Protein AF-A0A6N6Z6M8-F1 (afdb_monomer_lite)

pLDDT: mean 75.83, std 12.69, range [52.81, 93.56]

Secondary structure (DSSP, 8-state):
-HHHHHHHHHHHHHHHHHHHHHHHHHHTTGGGSTT--TT-EEEEETTEEEEE-HHHHHHHHHHHHHHHHHHT-

Sequence (73 aa):
MDSLGKTLVVAGLLLTGVGLIVWLLGGRGWLNWFGHLPGDIRVEGERGGFYFPLTTCIVISVALSLLMWLFRR

Radius of gyration: 17.79 Å; chains: 1; bounding box: 44×29×42 Å

Foldseek 3Di:
DVVVVVVVVVVVVVVVVVVVCCCVCVVVCVCVCVQVPPPFDWDDDPVDIDTHRPVNVVVVVVVVVVVVVVVVD

Structure (mmCIF, N/CA/C/O backbone):
data_AF-A0A6N6Z6M8-F1
#
_entry.id   AF-A0A6N6Z6M8-F1
#
loop_
_atom_site.group_PDB
_atom_site.id
_atom_site.type_symbol
_atom_site.label_atom_id
_atom_site.label_alt_id
_atom_site.label_comp_id
_atom_site.label_asym_id
_atom_site.label_entity_id
_atom_site.label_seq_id
_atom_site.pdbx_PDB_ins_code
_atom_site.Cartn_x
_atom_site.Cartn_y
_atom_site.Cartn_z
_atom_site.occupancy
_atom_site.B_iso_or_equiv
_atom_site.auth_seq_id
_atom_site.auth_comp_id
_atom_site.auth_asym_id
_atom_site.auth_atom_id
_atom_site.pdbx_PDB_model_num
ATOM 1 N N . MET A 1 1 ? 26.606 5.226 -14.423 1.00 56.12 1 MET A N 1
ATOM 2 C CA . MET A 1 1 ? 25.656 6.360 -14.325 1.00 56.12 1 MET A CA 1
ATOM 3 C C . MET A 1 1 ? 24.375 6.069 -15.107 1.00 56.12 1 MET A C 1
ATOM 5 O O . MET A 1 1 ? 23.304 6.324 -14.573 1.00 56.12 1 MET A O 1
ATOM 9 N N . ASP A 1 2 ? 24.456 5.414 -16.271 1.00 69.31 2 ASP A N 1
ATOM 10 C CA . ASP A 1 2 ? 23.285 4.968 -17.056 1.00 69.31 2 ASP A CA 1
ATOM 11 C C . ASP A 1 2 ? 22.319 4.027 -16.325 1.00 69.31 2 ASP A C 1
ATOM 13 O O . ASP A 1 2 ? 21.104 4.135 -16.485 1.00 69.31 2 ASP A O 1
ATOM 17 N N . SER A 1 3 ? 22.835 3.103 -15.510 1.00 79.00 3 SER A N 1
ATOM 18 C CA . SER A 1 3 ? 22.005 2.181 -14.727 1.00 79.00 3 SER A CA 1
ATOM 19 C C . SER A 1 3 ? 21.169 2.920 -13.683 1.00 79.00 3 SER A C 1
ATOM 21 O O . SER A 1 3 ? 19.970 2.698 -13.601 1.00 79.00 3 SER A O 1
ATOM 23 N N . LEU A 1 4 ? 21.777 3.859 -12.952 1.00 90.62 4 LEU A N 1
ATOM 24 C CA . LEU A 1 4 ? 21.093 4.690 -11.957 1.00 90.62 4 LEU A CA 1
ATOM 25 C C . LEU A 1 4 ? 19.988 5.551 -12.578 1.00 90.62 4 LEU A C 1
ATOM 27 O O . LEU A 1 4 ? 18.891 5.611 -12.028 1.00 90.62 4 LEU A O 1
ATOM 31 N N . GLY A 1 5 ? 20.247 6.164 -13.739 1.00 89.75 5 GLY A N 1
ATOM 32 C CA . GLY A 1 5 ? 19.240 6.947 -14.462 1.00 89.75 5 GLY A CA 1
ATOM 33 C C . GLY A 1 5 ? 18.033 6.102 -14.876 1.00 89.75 5 GLY A C 1
ATOM 34 O O . GLY A 1 5 ? 16.893 6.484 -14.619 1.00 89.75 5 GLY A O 1
ATOM 35 N N . LYS A 1 6 ? 18.270 4.908 -15.434 1.00 87.69 6 LYS A N 1
ATOM 36 C CA . LYS A 1 6 ? 17.192 3.968 -15.785 1.00 87.69 6 LYS A CA 1
ATOM 37 C C . LYS A 1 6 ? 16.402 3.513 -14.557 1.00 87.69 6 LYS A C 1
ATOM 39 O O . LYS A 1 6 ? 15.175 3.498 -14.609 1.00 87.69 6 LYS A O 1
ATOM 44 N N . THR A 1 7 ? 17.072 3.200 -13.447 1.00 91.81 7 THR A N 1
ATOM 45 C CA . THR A 1 7 ? 16.399 2.796 -12.203 1.00 91.81 7 THR A CA 1
ATOM 46 C C . THR A 1 7 ? 15.516 3.912 -11.649 1.00 91.81 7 THR A C 1
ATOM 48 O O . THR A 1 7 ? 14.387 3.643 -11.249 1.00 91.81 7 THR A O 1
ATOM 51 N N . LEU A 1 8 ? 15.982 5.166 -11.676 1.00 92.50 8 LEU A N 1
ATOM 52 C CA . LEU A 1 8 ? 15.192 6.321 -11.236 1.00 92.50 8 LEU A CA 1
ATOM 53 C C . LEU A 1 8 ? 13.952 6.539 -12.110 1.00 92.50 8 LEU A C 1
ATOM 55 O O . LEU A 1 8 ? 12.874 6.794 -11.580 1.00 92.50 8 LEU A O 1
ATOM 59 N N . VAL A 1 9 ? 14.080 6.384 -13.431 1.00 93.56 9 VAL A N 1
ATOM 60 C CA . VAL A 1 9 ? 12.943 6.495 -14.359 1.00 93.56 9 VAL A CA 1
ATOM 61 C C . VAL A 1 9 ? 11.908 5.399 -14.096 1.00 93.56 9 VAL A C 1
ATOM 63 O O . VAL A 1 9 ? 10.720 5.696 -13.988 1.00 93.56 9 VAL A O 1
ATOM 66 N N . VAL A 1 10 ? 12.343 4.145 -13.934 1.00 91.81 10 VAL A N 1
ATOM 67 C CA . VAL A 1 10 ? 11.442 3.018 -13.636 1.00 91.81 10 VAL A CA 1
ATOM 68 C C . VAL A 1 10 ? 10.760 3.198 -12.277 1.00 91.81 10 VAL A C 1
ATOM 70 O O . VAL A 1 10 ? 9.550 3.010 -12.173 1.00 91.81 10 VAL A O 1
ATOM 73 N N . ALA A 1 11 ? 11.504 3.609 -11.248 1.00 90.88 11 ALA A N 1
ATOM 74 C CA . ALA A 1 11 ? 10.953 3.869 -9.920 1.00 90.88 11 ALA A CA 1
ATOM 75 C C . ALA A 1 11 ? 9.933 5.018 -9.934 1.00 90.88 11 ALA A C 1
ATOM 77 O O . ALA A 1 11 ? 8.877 4.902 -9.314 1.00 90.88 11 ALA A O 1
ATOM 78 N N . GLY A 1 12 ? 10.211 6.093 -10.680 1.00 93.44 12 GLY A N 1
ATOM 79 C CA . GLY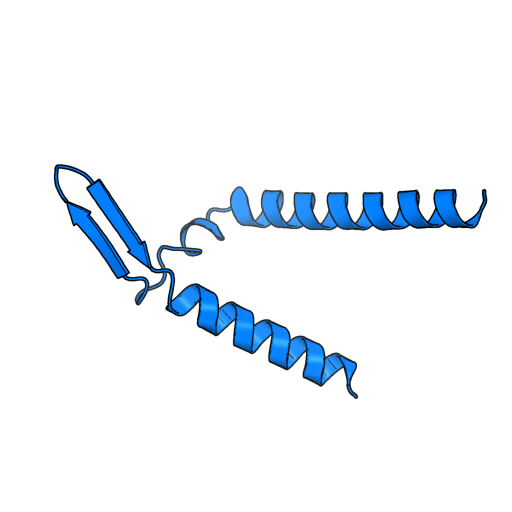 A 1 12 ? 9.281 7.205 -10.873 1.00 93.44 12 GLY A CA 1
ATOM 80 C C . GLY A 1 12 ? 7.983 6.761 -11.547 1.00 93.44 12 GLY A C 1
ATOM 81 O O . GLY A 1 12 ? 6.904 7.036 -11.033 1.00 93.44 12 GLY A O 1
ATOM 82 N N . LEU A 1 13 ? 8.081 5.993 -12.636 1.00 92.25 13 LEU A N 1
ATOM 83 C CA . LEU A 1 13 ? 6.923 5.421 -13.334 1.00 92.25 13 LEU A CA 1
ATOM 84 C C . LEU A 1 13 ? 6.078 4.518 -12.428 1.00 92.25 13 LEU A C 1
ATOM 86 O O . LEU A 1 13 ? 4.851 4.624 -12.434 1.00 92.25 13 LEU A O 1
ATOM 90 N N . LEU A 1 14 ? 6.719 3.666 -11.624 1.00 90.69 14 LEU A N 1
ATOM 91 C CA . LEU A 1 14 ? 6.026 2.815 -10.654 1.00 90.69 14 LEU A CA 1
ATOM 92 C C . LEU A 1 14 ? 5.305 3.644 -9.588 1.00 90.69 14 LEU A C 1
ATOM 94 O O . LEU A 1 14 ? 4.131 3.397 -9.323 1.00 90.69 14 LEU A O 1
ATOM 98 N N . LEU A 1 15 ? 5.970 4.649 -9.012 1.00 89.62 15 LEU A N 1
ATOM 99 C CA . LEU A 1 15 ? 5.366 5.541 -8.020 1.00 89.62 15 LEU A CA 1
ATOM 100 C C . LEU A 1 15 ? 4.179 6.317 -8.594 1.00 89.62 15 LEU A C 1
ATOM 102 O O . LEU A 1 15 ? 3.137 6.400 -7.947 1.00 89.62 15 LEU A O 1
ATOM 106 N N . THR A 1 16 ? 4.300 6.840 -9.815 1.00 89.94 16 THR A N 1
ATOM 107 C CA . THR A 1 16 ? 3.190 7.506 -10.504 1.00 89.94 16 THR A CA 1
ATOM 108 C C . THR A 1 16 ? 2.038 6.539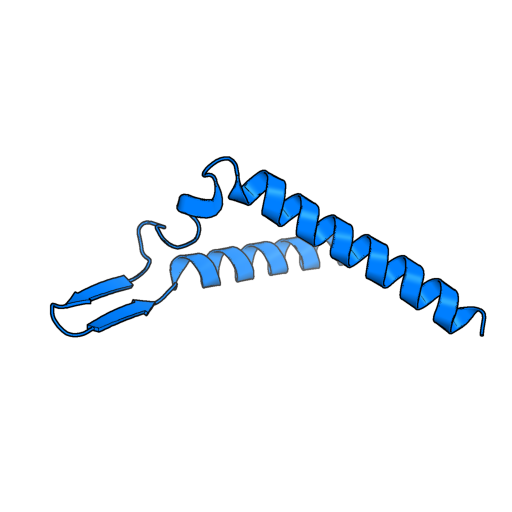 -10.756 1.00 89.94 16 THR A C 1
ATOM 110 O O . THR A 1 16 ? 0.894 6.893 -10.492 1.00 89.94 16 THR A O 1
ATOM 113 N N . GLY A 1 17 ? 2.319 5.310 -11.201 1.00 88.81 17 GLY A N 1
ATOM 114 C CA . GLY A 1 17 ? 1.302 4.277 -11.399 1.00 88.81 17 GLY A CA 1
ATOM 115 C C . GLY A 1 17 ? 0.551 3.941 -10.110 1.00 88.81 17 GLY A C 1
ATOM 116 O O . GLY A 1 17 ? -0.678 3.954 -10.094 1.00 88.81 17 GLY A O 1
ATOM 117 N N . VAL A 1 18 ? 1.275 3.723 -9.007 1.00 83.19 18 VAL A N 1
ATOM 118 C CA . VAL A 1 18 ? 0.682 3.487 -7.680 1.00 83.19 18 VAL A CA 1
ATOM 119 C C . VAL A 1 18 ? -0.145 4.691 -7.229 1.00 83.19 18 VAL A C 1
ATOM 121 O O . VAL A 1 18 ? -1.285 4.518 -6.807 1.00 83.19 18 VAL A O 1
ATOM 124 N N . GLY A 1 19 ? 0.382 5.911 -7.364 1.00 80.69 19 GLY A N 1
ATOM 125 C CA . GLY A 1 19 ? -0.336 7.138 -7.015 1.00 80.69 19 GLY A CA 1
ATOM 126 C C . GLY A 1 19 ? -1.620 7.322 -7.825 1.00 80.69 19 GLY A C 1
ATOM 127 O O . GLY A 1 19 ? -2.644 7.705 -7.266 1.00 80.69 19 GLY A O 1
ATOM 128 N N . LEU A 1 20 ? -1.601 6.981 -9.115 1.00 81.81 20 LEU A N 1
ATOM 129 C CA . LEU A 1 20 ? -2.767 7.059 -9.993 1.00 81.81 20 LEU A CA 1
ATOM 130 C C . LEU A 1 20 ? -3.825 6.016 -9.621 1.00 81.81 20 LEU A C 1
ATOM 132 O O . LEU A 1 20 ? -5.011 6.334 -9.582 1.00 81.81 20 LEU A O 1
ATOM 136 N N . ILE A 1 21 ? -3.400 4.793 -9.298 1.00 79.25 21 ILE A N 1
ATOM 137 C CA . ILE A 1 21 ? -4.278 3.738 -8.783 1.00 79.25 21 ILE A CA 1
ATOM 138 C C . ILE A 1 21 ? -4.925 4.203 -7.476 1.00 79.25 21 ILE A C 1
ATOM 140 O O . ILE A 1 21 ? -6.145 4.176 -7.357 1.00 79.25 21 ILE A O 1
ATOM 144 N N . VAL A 1 22 ? -4.144 4.709 -6.521 1.00 75.00 22 VAL A N 1
ATOM 145 C CA . VAL A 1 22 ? -4.674 5.214 -5.245 1.00 75.00 22 VAL A CA 1
ATOM 146 C C . VAL A 1 22 ? -5.614 6.401 -5.458 1.00 75.00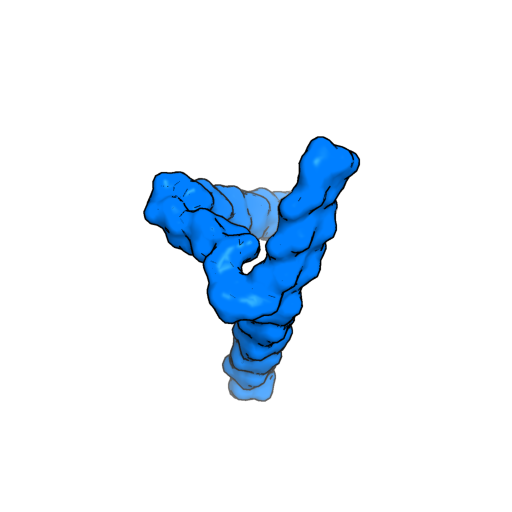 22 VAL A C 1
ATOM 148 O O . VAL A 1 22 ? -6.663 6.457 -4.826 1.00 75.00 22 VAL A O 1
ATOM 151 N N . TRP A 1 23 ? -5.301 7.323 -6.366 1.00 73.25 23 TRP A N 1
ATOM 152 C CA . TRP A 1 23 ? -6.147 8.481 -6.656 1.00 73.25 23 TRP A CA 1
ATOM 153 C C . TRP A 1 23 ? -7.476 8.085 -7.314 1.00 73.25 23 TRP A C 1
ATOM 155 O O . TRP A 1 23 ? -8.542 8.510 -6.862 1.00 73.25 23 TRP A O 1
ATOM 165 N N . LEU A 1 24 ? -7.435 7.221 -8.332 1.00 70.81 24 LEU A N 1
ATOM 166 C CA . LEU A 1 24 ? -8.623 6.766 -9.060 1.00 70.81 24 LEU A CA 1
ATOM 167 C C . LEU A 1 24 ? -9.504 5.831 -8.222 1.00 70.81 24 LEU A C 1
ATOM 169 O O . LEU A 1 24 ? -10.730 5.916 -8.297 1.00 70.81 24 LEU A O 1
ATOM 173 N N . LEU A 1 25 ? -8.901 4.950 -7.420 1.00 64.12 25 LEU A N 1
ATOM 174 C CA . LEU A 1 25 ? -9.625 4.026 -6.544 1.00 64.12 25 LEU A CA 1
ATOM 175 C C . LEU A 1 25 ? -10.089 4.709 -5.244 1.00 64.12 25 LEU A C 1
ATOM 177 O O . LEU A 1 25 ? -11.170 4.402 -4.736 1.00 64.12 25 LEU A O 1
ATOM 181 N N . GLY A 1 26 ? -9.299 5.652 -4.725 1.00 60.47 26 GLY A N 1
ATOM 182 C CA . GLY A 1 26 ? -9.559 6.414 -3.501 1.00 60.47 26 GLY A CA 1
ATOM 183 C C . GLY A 1 26 ? -10.633 7.486 -3.667 1.00 60.47 26 GLY A C 1
ATOM 184 O O . GLY A 1 26 ? -11.526 7.587 -2.831 1.00 60.47 26 GLY A O 1
ATOM 185 N N . GLY A 1 27 ? -10.610 8.245 -4.768 1.00 57.75 27 GLY A N 1
ATOM 186 C CA . GLY A 1 27 ? -11.568 9.332 -5.010 1.00 57.75 27 GLY A CA 1
ATOM 187 C C . GLY A 1 27 ? -12.980 8.871 -5.387 1.00 57.75 27 GLY A C 1
ATOM 188 O O . GLY A 1 27 ? -13.935 9.627 -5.237 1.00 57.75 27 GLY A O 1
ATOM 189 N N . ARG A 1 28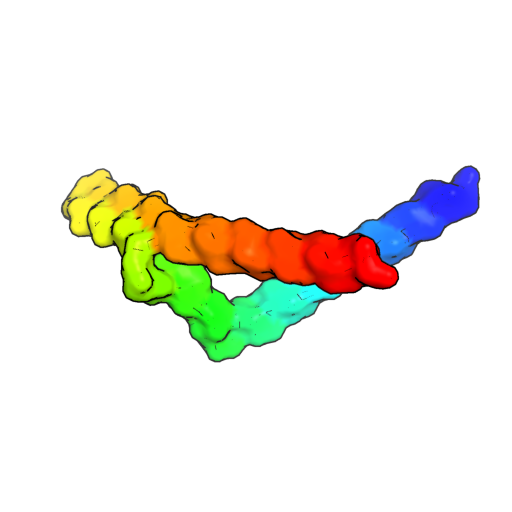 ? -13.141 7.627 -5.859 1.00 56.38 28 ARG A N 1
ATOM 190 C CA . ARG A 1 28 ? -14.422 7.104 -6.373 1.00 56.38 28 ARG A CA 1
ATOM 191 C C . ARG A 1 28 ? -15.251 6.341 -5.333 1.00 56.38 28 ARG A C 1
ATOM 193 O O . ARG A 1 28 ? -16.263 5.746 -5.685 1.00 56.38 28 ARG A O 1
ATOM 200 N N . GLY A 1 29 ? -14.817 6.317 -4.070 1.00 53.69 29 GLY A N 1
ATOM 201 C CA . GLY A 1 29 ? -15.477 5.561 -2.999 1.00 53.69 29 GLY A CA 1
ATOM 202 C C . GLY A 1 29 ? -15.286 4.041 -3.087 1.00 53.69 29 GLY A C 1
ATOM 203 O O . GLY A 1 29 ? -15.812 3.313 -2.252 1.00 53.69 29 GLY A O 1
ATOM 204 N N . TRP A 1 30 ? -14.501 3.541 -4.048 1.00 53.44 30 TRP A N 1
ATOM 205 C CA . TRP A 1 30 ? -14.247 2.105 -4.189 1.00 53.44 30 TRP A CA 1
ATOM 206 C C . TRP A 1 30 ? -13.335 1.579 -3.066 1.00 53.44 30 TRP A C 1
ATOM 208 O O . TRP A 1 30 ? -13.535 0.476 -2.563 1.00 53.44 30 TRP A O 1
ATOM 218 N N . LEU A 1 31 ? -12.413 2.419 -2.584 1.00 53.34 31 LEU A N 1
ATOM 219 C CA . LEU A 1 31 ? -11.586 2.162 -1.398 1.00 53.34 31 LEU A CA 1
ATOM 220 C C . LEU A 1 31 ? -12.340 2.302 -0.066 1.00 53.34 31 LEU A C 1
ATOM 222 O O . LEU A 1 31 ? -11.809 1.892 0.956 1.00 53.34 31 LEU A O 1
ATOM 226 N N . ASN A 1 32 ? -13.578 2.809 -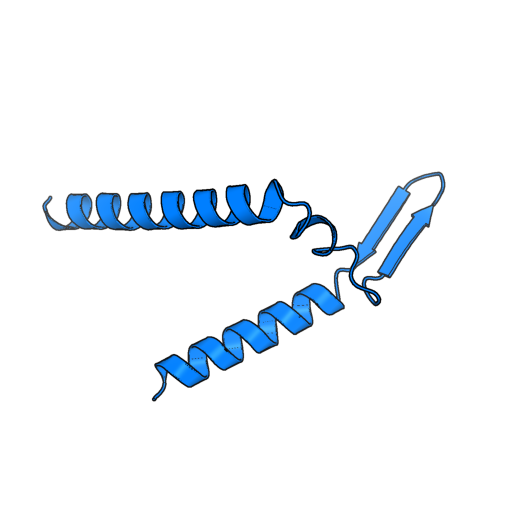0.055 1.00 55.97 32 ASN A N 1
ATOM 227 C CA . ASN A 1 32 ? -14.385 2.852 1.171 1.00 55.97 32 ASN A CA 1
ATOM 228 C C . ASN A 1 32 ? -14.788 1.433 1.628 1.00 55.97 32 ASN A C 1
ATOM 230 O O . ASN A 1 32 ? -14.979 1.196 2.815 1.00 55.97 32 ASN A O 1
ATOM 234 N N . TRP A 1 33 ? -14.847 0.476 0.691 1.00 54.03 33 TRP A N 1
ATOM 235 C CA . TRP A 1 33 ? -15.016 -0.959 0.953 1.00 54.03 33 TRP A CA 1
ATOM 236 C C . TRP A 1 33 ? -13.709 -1.629 1.412 1.00 54.03 33 TRP A C 1
ATOM 238 O O . TRP A 1 33 ? -13.740 -2.662 2.077 1.00 54.03 33 TRP A O 1
ATOM 248 N N . PHE A 1 34 ? -12.550 -1.050 1.081 1.00 55.50 34 PHE A N 1
ATOM 249 C CA . PHE A 1 34 ? -11.238 -1.567 1.464 1.00 55.50 34 PHE A CA 1
ATOM 250 C C . PHE A 1 34 ? -10.996 -1.259 2.947 1.00 55.50 34 PHE A C 1
ATOM 252 O O . PHE A 1 34 ? -10.474 -0.216 3.330 1.00 55.50 34 PHE A O 1
ATOM 259 N N . GLY A 1 35 ? -11.488 -2.178 3.773 1.00 54.22 35 GLY A N 1
ATOM 260 C CA . GLY A 1 35 ? -11.535 -2.113 5.226 1.00 54.22 35 GLY A CA 1
ATOM 261 C C . GLY A 1 35 ? -12.921 -1.963 5.857 1.00 54.22 35 GLY A C 1
ATOM 262 O O . GLY A 1 35 ? -13.041 -1.896 7.078 1.00 54.22 35 GLY A O 1
ATOM 263 N N . HIS A 1 36 ? -13.970 -1.974 5.032 1.00 56.81 36 HIS A N 1
ATOM 264 C CA . HIS A 1 36 ? -15.360 -2.200 5.450 1.00 56.81 36 HIS A CA 1
ATOM 265 C C . HIS A 1 36 ? -15.929 -3.465 4.793 1.00 56.81 36 HIS A C 1
ATOM 267 O O . HIS A 1 36 ? -17.132 -3.566 4.545 1.00 56.81 36 HIS A O 1
ATOM 273 N N . LEU A 1 37 ? -15.064 -4.436 4.480 1.00 56.34 37 LEU A N 1
ATOM 274 C CA . LEU A 1 37 ? -15.512 -5.719 3.958 1.00 56.34 37 LEU A CA 1
ATOM 275 C C . LEU A 1 37 ? -16.341 -6.441 5.027 1.00 56.34 37 LEU A C 1
ATOM 277 O O . LEU A 1 37 ? -15.897 -6.507 6.177 1.00 56.34 37 LEU A O 1
ATOM 281 N N . PRO A 1 38 ? -17.512 -7.011 4.678 1.00 52.81 38 PRO A N 1
ATOM 282 C CA . PRO A 1 38 ? -18.246 -7.873 5.595 1.00 52.81 38 PRO A CA 1
ATOM 283 C C . PRO A 1 38 ? -17.334 -9.044 5.991 1.00 52.81 38 PRO A C 1
ATOM 285 O O . PRO A 1 38 ? -17.031 -9.901 5.165 1.00 52.81 38 PRO A O 1
ATOM 288 N N . GLY A 1 39 ? -16.847 -9.032 7.236 1.00 64.94 39 GLY A N 1
ATOM 289 C CA . GLY A 1 39 ? -15.844 -9.975 7.747 1.00 64.94 39 GLY A CA 1
ATOM 290 C C . GLY A 1 39 ? -14.612 -9.323 8.389 1.00 64.94 39 GLY A C 1
ATOM 291 O O . GLY A 1 39 ? -13.929 -9.985 9.171 1.00 64.94 39 GLY A O 1
ATOM 292 N N . ASP A 1 40 ? -14.340 -8.038 8.133 1.00 71.38 40 ASP A N 1
ATOM 293 C CA . ASP A 1 40 ? -13.306 -7.299 8.866 1.00 71.38 40 ASP A CA 1
ATOM 294 C C . ASP A 1 40 ? -13.818 -6.986 10.283 1.00 71.38 40 ASP A C 1
ATOM 296 O O . ASP A 1 40 ? -14.875 -6.380 10.474 1.00 71.38 40 ASP A O 1
ATOM 300 N N . ILE A 1 41 ? -13.089 -7.457 11.299 1.00 70.25 41 ILE A N 1
ATOM 301 C CA . ILE A 1 41 ? -13.520 -7.353 12.695 1.00 70.25 41 ILE A CA 1
ATOM 302 C C . ILE A 1 41 ? -13.196 -5.943 13.173 1.00 70.25 41 ILE A C 1
ATOM 304 O O . ILE A 1 41 ? -12.030 -5.595 13.374 1.00 70.25 41 ILE A O 1
ATOM 308 N N . ARG A 1 42 ? -14.236 -5.132 13.358 1.00 69.19 42 ARG A N 1
ATOM 309 C CA . ARG A 1 42 ? -14.132 -3.771 13.883 1.00 69.19 42 ARG A CA 1
ATOM 310 C C . ARG A 1 42 ? -14.856 -3.715 15.221 1.00 69.19 42 ARG A C 1
ATOM 312 O O . ARG A 1 42 ? -16.078 -3.798 15.281 1.00 69.19 42 ARG A O 1
ATOM 319 N N . VAL A 1 43 ? -14.083 -3.628 16.295 1.00 72.56 43 VAL A N 1
ATOM 320 C CA . VAL A 1 43 ? -14.601 -3.457 17.652 1.00 72.56 43 VAL A CA 1
ATOM 321 C C . VAL A 1 43 ? -14.363 -2.004 18.027 1.00 72.56 43 VAL A 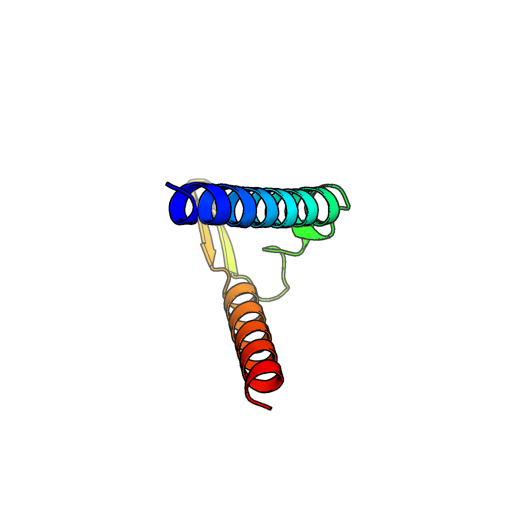C 1
ATOM 323 O O . VAL A 1 43 ? -13.248 -1.635 18.380 1.00 72.56 43 VAL A O 1
ATOM 326 N N . GLU A 1 44 ? -15.388 -1.166 17.896 1.00 71.81 44 GLU A N 1
ATOM 327 C CA . GLU A 1 44 ? -15.356 0.223 18.363 1.00 71.81 44 GLU A CA 1
ATOM 328 C C . GLU A 1 44 ? -15.913 0.284 19.788 1.00 71.81 44 GLU A C 1
ATOM 330 O O . GLU A 1 44 ? -17.087 0.006 20.018 1.00 71.81 44 GLU A O 1
ATOM 335 N N . GLY A 1 45 ? -15.052 0.605 20.758 1.00 75.31 45 GLY A N 1
ATOM 336 C CA . GLY A 1 45 ? -15.433 0.867 22.144 1.00 75.31 45 GLY A CA 1
ATOM 337 C C . GLY A 1 45 ? -15.229 2.337 22.515 1.00 75.31 45 GLY A C 1
ATOM 338 O O . GLY A 1 45 ? -14.432 3.042 21.900 1.00 75.31 45 GLY A O 1
ATOM 339 N N . GLU A 1 46 ? -15.897 2.796 23.576 1.00 71.19 46 GLU A N 1
ATOM 340 C CA . GLU A 1 46 ? -15.905 4.205 24.024 1.00 71.19 46 GLU A CA 1
ATOM 341 C C . GLU A 1 46 ? -14.515 4.794 24.355 1.00 71.19 46 GLU A C 1
ATOM 343 O O . GLU A 1 46 ? -14.363 6.010 24.435 1.00 71.19 46 GLU A O 1
ATOM 348 N N . ARG A 1 47 ? -13.488 3.954 24.560 1.00 74.81 47 ARG A N 1
ATOM 349 C CA . ARG A 1 47 ? -12.111 4.370 24.906 1.00 74.81 47 ARG A CA 1
ATOM 350 C C . ARG A 1 47 ? -11.045 3.921 23.897 1.00 74.81 47 ARG A C 1
ATOM 352 O O . ARG A 1 47 ? -9.863 4.168 24.122 1.00 74.81 47 ARG A O 1
ATOM 359 N N . GLY A 1 48 ? -11.435 3.260 22.808 1.00 64.94 48 GLY A N 1
ATOM 360 C CA . GLY A 1 48 ? -10.508 2.749 21.799 1.00 64.94 48 GLY A CA 1
ATOM 361 C C . GLY A 1 48 ? -11.165 1.760 20.839 1.00 64.94 48 GLY A C 1
ATOM 362 O O . GLY A 1 48 ? -12.093 1.042 21.210 1.00 64.94 48 GLY A O 1
ATOM 363 N N . GLY A 1 49 ? -10.675 1.730 19.599 1.00 74.44 49 GLY A N 1
ATOM 364 C CA . GLY A 1 49 ? -11.136 0.813 18.559 1.00 74.44 49 GLY A CA 1
ATOM 365 C C . GLY A 1 49 ? -10.056 -0.195 18.165 1.00 74.44 49 GLY A C 1
ATOM 366 O O . GLY A 1 49 ? -8.898 0.183 17.993 1.00 74.44 49 GLY A O 1
ATOM 367 N N . PHE A 1 50 ? -10.431 -1.464 17.999 1.00 76.19 50 PHE A N 1
ATOM 368 C CA . PHE A 1 50 ? -9.584 -2.510 17.422 1.00 76.19 50 PHE A CA 1
ATOM 369 C C . PHE A 1 50 ? -10.107 -2.881 16.034 1.00 76.19 50 PHE A C 1
ATOM 371 O O . PHE A 1 50 ? -11.288 -3.185 15.867 1.00 76.19 50 PHE A O 1
ATOM 378 N N . TYR A 1 51 ? -9.225 -2.852 15.038 1.00 76.88 51 TYR A N 1
ATOM 379 C CA . TYR A 1 51 ? -9.550 -3.167 13.652 1.00 76.88 51 TYR A CA 1
ATOM 380 C C . TYR A 1 51 ? -8.655 -4.301 13.153 1.00 76.88 51 TYR A C 1
ATOM 382 O O . TYR A 1 51 ? -7.428 -4.175 13.170 1.00 76.88 51 TYR A O 1
ATOM 390 N N . PHE A 1 52 ? -9.269 -5.398 12.707 1.00 79.69 52 PHE A N 1
ATOM 391 C CA . PHE A 1 52 ? -8.568 -6.570 12.195 1.00 79.69 52 PHE A CA 1
ATOM 392 C C . PHE A 1 52 ? -9.023 -6.920 10.764 1.00 79.69 52 PHE A C 1
ATOM 394 O O . PHE A 1 52 ? -10.103 -7.492 10.580 1.00 79.69 52 PHE A O 1
ATOM 401 N N . PRO A 1 53 ? -8.205 -6.589 9.744 1.00 75.50 53 PRO A N 1
ATOM 402 C CA . PRO A 1 53 ? -8.547 -6.715 8.324 1.00 75.50 53 PRO A CA 1
ATOM 403 C C . PRO A 1 53 ? -8.361 -8.144 7.774 1.00 75.50 53 PRO A C 1
ATOM 405 O O . PRO A 1 53 ? -7.560 -8.371 6.865 1.00 75.50 53 PRO A O 1
ATOM 408 N N . LEU A 1 54 ? -9.065 -9.136 8.326 1.00 78.62 54 LEU A N 1
ATOM 409 C CA . LEU A 1 54 ? -8.958 -10.546 7.905 1.00 78.62 54 LEU A CA 1
ATOM 410 C C . LEU A 1 54 ? -9.283 -10.752 6.425 1.00 78.62 54 LEU A C 1
ATOM 412 O O . LEU A 1 54 ? -8.532 -11.401 5.693 1.00 78.62 54 LEU A O 1
ATOM 416 N N . THR A 1 55 ? -10.405 -10.195 5.987 1.00 71.81 55 THR A N 1
ATOM 417 C CA . THR A 1 55 ? -10.954 -10.416 4.646 1.00 71.81 55 THR A CA 1
ATOM 418 C C . THR A 1 55 ? -10.062 -9.759 3.608 1.00 71.81 55 THR A C 1
ATOM 420 O O . THR A 1 55 ? -9.722 -10.361 2.590 1.00 71.81 55 THR A O 1
ATOM 423 N N . THR A 1 56 ? -9.609 -8.545 3.916 1.00 75.06 56 THR A N 1
ATOM 424 C CA . THR A 1 56 ? -8.666 -7.795 3.086 1.00 75.06 56 THR A CA 1
ATOM 425 C C . THR A 1 56 ? -7.356 -8.571 2.886 1.00 75.06 56 THR A C 1
ATOM 427 O O . THR A 1 56 ? -6.902 -8.724 1.750 1.00 75.06 56 THR A O 1
ATOM 430 N N . CYS A 1 57 ? -6.776 -9.142 3.950 1.00 81.12 57 CYS A N 1
ATOM 431 C CA . CYS A 1 57 ? -5.556 -9.954 3.856 1.00 81.12 57 CYS A CA 1
ATOM 432 C C . CYS A 1 57 ? -5.733 -11.199 2.971 1.00 81.12 57 CYS A C 1
ATOM 434 O O . CYS A 1 57 ? -4.854 -11.515 2.163 1.00 81.12 57 CYS A O 1
ATOM 436 N N . ILE A 1 58 ? -6.873 -11.888 3.081 1.00 83.75 58 ILE A N 1
ATOM 437 C CA . ILE A 1 58 ? -7.179 -13.071 2.263 1.00 83.75 58 ILE A CA 1
ATOM 438 C C . ILE A 1 58 ? -7.303 -12.691 0.783 1.00 83.75 58 ILE A C 1
ATOM 440 O O . ILE A 1 58 ? -6.693 -13.338 -0.068 1.00 83.75 58 ILE A O 1
ATOM 444 N N . VAL A 1 59 ? -8.038 -11.621 0.468 1.00 79.44 59 VAL A N 1
ATOM 445 C CA . VAL A 1 59 ? -8.214 -11.146 -0.914 1.00 79.44 59 VAL A CA 1
ATOM 446 C C . VAL A 1 59 ? -6.870 -10.789 -1.547 1.00 79.44 59 VAL A C 1
ATOM 448 O O . VAL A 1 59 ? -6.590 -11.216 -2.667 1.00 79.44 59 VAL A O 1
ATOM 451 N N . ILE A 1 60 ? -6.012 -10.065 -0.822 1.00 82.50 60 ILE A N 1
ATOM 452 C CA . ILE A 1 60 ? -4.666 -9.714 -1.296 1.00 82.50 60 ILE A CA 1
ATOM 453 C C . ILE A 1 60 ? -3.838 -10.978 -1.564 1.00 82.50 60 ILE A C 1
ATOM 455 O O . ILE A 1 60 ? -3.196 -11.080 -2.609 1.00 82.50 60 ILE A O 1
ATOM 459 N N . SER A 1 61 ? -3.867 -11.954 -0.652 1.00 85.94 61 SER A N 1
ATOM 460 C CA . SER A 1 61 ? -3.126 -13.213 -0.798 1.00 85.94 61 SER A CA 1
ATOM 461 C C . SER A 1 61 ? -3.562 -14.004 -2.038 1.00 85.94 61 SER A C 1
ATOM 463 O O . SER A 1 61 ? -2.719 -14.451 -2.822 1.00 85.94 61 SER A O 1
ATOM 465 N N . VAL A 1 62 ? -4.873 -14.124 -2.264 1.00 86.81 62 VAL A N 1
ATOM 466 C CA . VAL A 1 62 ? -5.437 -14.804 -3.439 1.00 86.81 62 VAL A CA 1
ATOM 467 C C . VAL A 1 62 ? -5.083 -14.059 -4.726 1.00 86.81 62 VAL A C 1
ATOM 469 O O . VAL A 1 62 ? -4.629 -14.686 -5.683 1.00 86.81 62 VAL A O 1
ATOM 472 N N . ALA A 1 63 ? -5.215 -12.730 -4.744 1.00 84.06 63 ALA A N 1
ATOM 473 C CA . ALA A 1 63 ? -4.869 -11.910 -5.902 1.00 84.06 63 ALA A CA 1
ATOM 474 C C . ALA A 1 63 ? -3.383 -12.039 -6.272 1.00 84.06 63 ALA A C 1
ATOM 476 O O . ALA A 1 63 ? -3.063 -12.294 -7.432 1.00 84.06 63 ALA A O 1
ATOM 477 N N . LEU A 1 64 ? -2.476 -11.941 -5.294 1.00 86.62 64 LEU A N 1
ATOM 478 C CA . LEU A 1 64 ? -1.038 -12.140 -5.508 1.00 86.62 64 LEU A CA 1
ATOM 479 C C . LEU A 1 64 ? -0.721 -13.557 -5.994 1.00 86.62 64 LEU A C 1
ATOM 481 O O . LEU A 1 64 ? 0.116 -13.728 -6.879 1.00 86.62 64 LEU A O 1
ATOM 485 N N . SER A 1 65 ? -1.399 -14.569 -5.454 1.00 87.88 65 SER A N 1
ATOM 486 C CA . SER A 1 65 ? -1.224 -15.963 -5.876 1.00 87.88 65 SER A CA 1
ATOM 487 C C . SER A 1 65 ? -1.648 -16.175 -7.332 1.00 87.88 65 SER A C 1
ATOM 489 O O . SER A 1 65 ? -0.911 -16.795 -8.096 1.00 87.88 65 SER A O 1
ATOM 491 N N . LEU A 1 66 ? -2.789 -15.609 -7.740 1.00 87.31 66 LEU A N 1
ATOM 492 C CA . LEU A 1 66 ? -3.277 -15.612 -9.126 1.00 87.31 66 LEU A CA 1
ATOM 493 C C . LEU A 1 66 ? -2.330 -14.875 -10.074 1.00 87.31 66 LEU A C 1
ATOM 495 O O . LEU A 1 66 ? -2.042 -15.362 -11.164 1.00 87.31 66 LEU A O 1
ATOM 499 N N . LEU A 1 67 ? -1.819 -13.724 -9.646 1.00 88.31 67 LEU A N 1
ATOM 500 C CA . LEU A 1 67 ? -0.884 -12.918 -10.423 1.00 88.31 67 LEU A CA 1
ATOM 501 C C . LEU A 1 67 ? 0.436 -13.673 -10.637 1.00 88.31 67 LEU A C 1
ATOM 503 O O . LEU A 1 67 ? 0.920 -13.778 -11.761 1.00 88.31 67 LEU A O 1
ATOM 507 N N . MET A 1 68 ? 0.976 -14.282 -9.577 1.00 88.31 68 MET A N 1
ATOM 508 C CA . MET A 1 68 ? 2.143 -15.158 -9.676 1.00 88.31 68 MET A CA 1
ATOM 509 C C . MET A 1 68 ? 1.874 -16.381 -10.548 1.00 88.31 68 MET A C 1
ATOM 511 O O . MET A 1 68 ? 2.763 -16.772 -11.291 1.00 88.31 68 MET A O 1
ATOM 515 N N . TRP A 1 69 ? 0.691 -16.992 -10.466 1.00 89.12 69 TRP A N 1
ATOM 516 C CA . TRP A 1 69 ? 0.314 -18.125 -11.313 1.00 89.12 69 TRP A CA 1
ATOM 517 C C . TRP A 1 69 ? 0.273 -17.736 -12.795 1.00 89.12 69 TRP A C 1
ATOM 519 O O . TRP A 1 69 ? 0.807 -18.469 -13.625 1.00 89.12 69 TRP A O 1
ATOM 529 N N . LEU A 1 70 ? -0.276 -16.560 -13.113 1.00 80.69 70 LEU A N 1
ATOM 530 C CA . LEU A 1 70 ? -0.361 -16.043 -14.478 1.00 80.69 70 LEU A CA 1
ATOM 531 C C . LEU A 1 70 ? 1.021 -15.736 -15.073 1.00 80.69 70 LEU A C 1
ATOM 533 O O . LEU A 1 70 ? 1.250 -16.038 -16.235 1.00 80.69 70 LEU A O 1
ATOM 537 N N . PHE A 1 71 ? 1.948 -15.186 -14.281 1.00 87.19 71 PHE A N 1
ATOM 538 C CA . PHE A 1 71 ? 3.327 -14.921 -14.719 1.00 87.19 71 PHE A CA 1
ATOM 539 C C . PHE A 1 71 ? 4.244 -16.152 -14.710 1.00 87.19 71 PHE A C 1
ATOM 541 O O . PHE A 1 71 ? 5.357 -16.085 -15.226 1.00 87.19 71 PHE A O 1
ATOM 548 N N . ARG A 1 72 ? 3.823 -17.262 -14.091 1.00 79.69 72 ARG A N 1
ATOM 549 C CA . ARG A 1 72 ? 4.584 -18.524 -14.067 1.00 79.69 72 ARG A CA 1
ATOM 550 C C . ARG A 1 72 ? 4.237 -19.443 -15.249 1.00 79.69 72 ARG A C 1
ATOM 552 O O . ARG A 1 72 ? 4.766 -20.552 -15.307 1.00 79.69 72 ARG A O 1
ATOM 559 N N . ARG A 1 73 ? 3.358 -18.999 -16.154 1.00 55.66 73 ARG A N 1
ATOM 560 C CA . ARG A 1 73 ? 3.065 -19.609 -17.456 1.00 55.66 73 ARG A CA 1
ATOM 561 C C . ARG A 1 73 ? 3.720 -18.790 -18.562 1.00 55.66 73 ARG A C 1
ATOM 563 O O . ARG A 1 73 ? 4.187 -19.431 -19.526 1.00 55.66 73 ARG A O 1
#